Protein AF-A0ABD5SV02-F1 (afdb_monomer)

pLDDT: mean 96.9, std 2.65, range [82.88, 98.69]

Sequence (65 aa):
AVVEAVTEVRDGLGLPSRLRDVDGPEPEAFTAVAEAILNDAFMANAPPGLEPTVDEIEGVLERAW

Solvent-accessible surface area (backbone atoms only — not comparable to full-atom values): 4014 Å² total; per-residue (Å²): 109,71,70,56,55,53,48,53,52,42,56,76,68,69,53,75,89,34,39,74,71,50,98,50,82,58,80,93,46,34,66,63,50,20,50,51,54,71,69,34,78,67,56,81,69,50,60,90,91,65,80,82,49,51,68,60,45,30,54,49,53,64,75,38,76

Organism: NCBI:txid1930624

Nearest PDB structures (foldseek):
  7dgo-assembly1_A  TM=4.388E-01  e=9.391E+00  Equ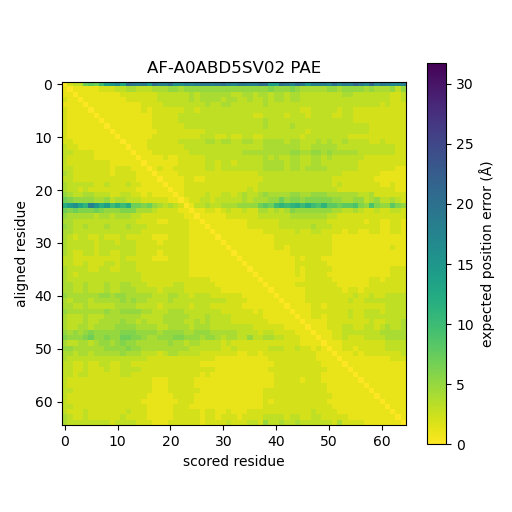us caballus
  5wwl-assembly1_M  TM=2.802E-01  e=4.212E+00  Schizosaccharomyces pombe 972h-

Radius of gyration: 13.7 Å; Cα contacts (8 Å, |Δi|>4): 38; chains: 1; bounding box: 25×31×31 Å

Mean predicted aligned error: 2.58 Å

Structure (mmCIF, N/CA/C/O backbone):
data_AF-A0ABD5SV02-F1
#
_entry.id   AF-A0ABD5SV02-F1
#
loop_
_atom_site.group_PDB
_atom_site.id
_atom_site.type_symbol
_atom_site.label_atom_id
_atom_site.label_alt_id
_atom_site.label_comp_id
_atom_site.label_asym_id
_atom_site.label_entity_id
_atom_site.label_seq_id
_atom_site.pdbx_PDB_ins_code
_atom_site.Cartn_x
_atom_site.Cartn_y
_atom_site.Cartn_z
_atom_site.occupancy
_atom_site.B_iso_or_equiv
_atom_site.auth_seq_id
_atom_site.auth_comp_id
_atom_site.auth_asym_id
_atom_site.auth_atom_id
_atom_site.pdbx_PDB_model_num
ATOM 1 N N . ALA A 1 1 ? 0.592 10.796 14.749 1.00 84.62 1 ALA A N 1
ATOM 2 C CA . ALA A 1 1 ? -0.694 11.523 14.755 1.00 84.62 1 ALA A CA 1
ATOM 3 C C . ALA A 1 1 ? -1.708 10.920 13.776 1.00 84.62 1 ALA A C 1
ATOM 5 O O . ALA A 1 1 ? -2.524 10.126 14.213 1.00 84.62 1 ALA A O 1
ATOM 6 N N . VAL A 1 2 ? -1.681 11.225 12.466 1.00 96.75 2 VAL A N 1
ATOM 7 C CA . VAL A 1 2 ? -2.743 10.745 11.542 1.00 96.75 2 VAL A CA 1
ATOM 8 C C . VAL A 1 2 ? -2.725 9.222 11.351 1.00 96.75 2 VAL A C 1
ATOM 10 O O . VAL A 1 2 ? -3.771 8.593 11.434 1.00 96.75 2 VAL A O 1
ATOM 13 N N . VAL A 1 3 ? -1.549 8.616 11.156 1.00 96.38 3 VAL A N 1
ATOM 14 C CA . VAL A 1 3 ? -1.423 7.153 10.971 1.00 96.38 3 VAL A CA 1
ATOM 15 C C . VAL A 1 3 ? -1.910 6.374 12.199 1.00 96.38 3 VAL A C 1
ATOM 17 O O . VAL A 1 3 ? -2.575 5.351 12.059 1.00 96.38 3 VAL A O 1
ATOM 20 N N . GLU A 1 4 ? -1.628 6.879 13.401 1.00 97.56 4 GLU A N 1
ATOM 21 C CA . GLU A 1 4 ? -2.107 6.291 14.660 1.00 97.56 4 GLU A CA 1
ATOM 22 C C . GLU A 1 4 ? -3.636 6.343 14.735 1.00 97.56 4 GLU A C 1
ATOM 24 O O . GLU A 1 4 ? -4.261 5.315 14.965 1.00 97.56 4 GLU A O 1
ATOM 29 N N . ALA A 1 5 ? -4.248 7.490 14.423 1.00 98.25 5 ALA A N 1
ATOM 30 C CA . ALA A 1 5 ? -5.706 7.617 14.403 1.00 98.25 5 ALA A CA 1
ATOM 31 C C . ALA A 1 5 ? -6.372 6.666 13.387 1.00 98.25 5 ALA A C 1
ATOM 33 O O . ALA A 1 5 ? -7.409 6.074 13.675 1.00 98.25 5 ALA A O 1
ATOM 34 N N . VAL A 1 6 ? -5.774 6.470 12.206 1.00 97.81 6 VAL A N 1
ATOM 35 C CA . VAL A 1 6 ? -6.271 5.492 11.216 1.00 97.81 6 VAL A CA 1
ATOM 36 C C . VAL A 1 6 ? -6.141 4.058 11.741 1.00 97.81 6 VAL A C 1
ATOM 38 O O . VAL A 1 6 ? -7.042 3.244 11.540 1.00 97.81 6 VAL A O 1
ATOM 41 N N . THR A 1 7 ? -5.048 3.761 12.445 1.00 97.44 7 THR A N 1
ATOM 42 C CA . THR A 1 7 ? -4.810 2.455 13.075 1.00 97.44 7 THR A CA 1
ATOM 43 C C . THR A 1 7 ? -5.866 2.160 14.140 1.00 97.44 7 THR A C 1
ATOM 45 O O . THR A 1 7 ? -6.468 1.090 14.116 1.00 97.44 7 THR A O 1
ATOM 48 N N . GLU A 1 8 ? -6.169 3.129 15.008 1.00 98.19 8 GLU A N 1
ATOM 49 C CA . GLU A 1 8 ? -7.223 3.009 16.024 1.00 98.19 8 GLU A CA 1
ATOM 50 C C . GLU A 1 8 ? -8.597 2.725 15.402 1.00 98.19 8 GLU A C 1
ATOM 52 O O . GLU A 1 8 ? -9.336 1.875 15.897 1.00 98.19 8 GLU A O 1
ATOM 57 N N . VAL A 1 9 ? -8.939 3.386 14.288 1.00 98.19 9 VAL A N 1
ATOM 58 C CA . VAL A 1 9 ? -10.198 3.128 13.570 1.00 98.19 9 VAL A CA 1
ATOM 59 C C . VAL A 1 9 ? -10.229 1.717 12.976 1.00 98.19 9 VAL A C 1
ATOM 61 O O . VAL A 1 9 ? -11.230 1.020 13.146 1.00 98.19 9 VAL A O 1
ATOM 64 N N . ARG A 1 10 ? -9.154 1.272 12.306 1.00 97.81 10 ARG A N 1
ATOM 65 C CA . ARG A 1 10 ?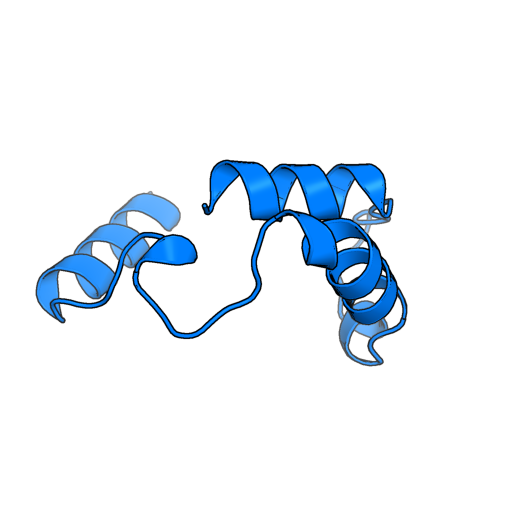 -9.044 -0.096 11.758 1.00 97.81 10 ARG A CA 1
ATOM 66 C C . ARG A 1 10 ? -9.266 -1.140 12.852 1.00 97.81 10 ARG A C 1
ATOM 68 O O . ARG A 1 10 ? -10.061 -2.062 12.665 1.00 97.81 10 ARG A O 1
ATOM 75 N N . ASP A 1 11 ? -8.588 -0.967 13.984 1.00 98.06 11 ASP A N 1
ATOM 76 C CA . ASP A 1 11 ? -8.629 -1.904 15.106 1.00 98.06 11 ASP A CA 1
ATOM 77 C C . ASP A 1 11 ? -10.003 -1.894 15.793 1.00 98.06 11 ASP A C 1
ATOM 79 O O . ASP A 1 11 ? -10.544 -2.953 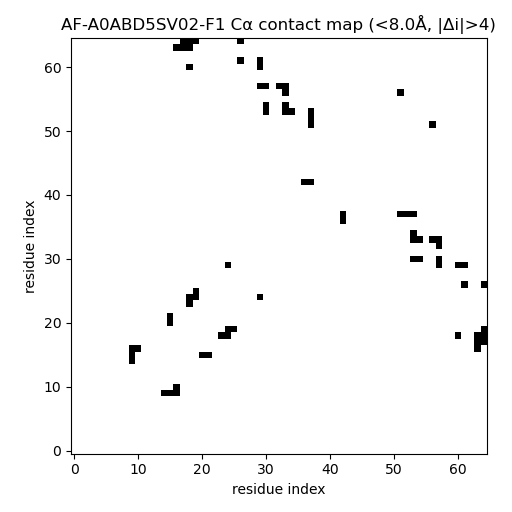16.107 1.00 98.06 11 ASP A O 1
ATOM 83 N N . GLY A 1 12 ? -10.626 -0.720 15.948 1.00 98.44 12 GLY A N 1
ATOM 84 C CA . GLY A 1 12 ? -11.979 -0.584 16.496 1.00 98.44 12 GLY A CA 1
ATOM 85 C C . GLY A 1 12 ? -13.072 -1.229 15.634 1.00 98.44 12 GLY A C 1
ATOM 86 O O . GLY A 1 12 ? -14.098 -1.653 16.163 1.00 98.44 12 GLY A O 1
ATOM 87 N N . LEU A 1 13 ? -12.846 -1.342 14.321 1.00 98.38 13 LEU A N 1
ATOM 88 C CA . LEU A 1 13 ? -13.720 -2.067 13.393 1.00 98.38 13 LEU A CA 1
ATOM 89 C C . LEU A 1 13 ? -13.396 -3.569 13.302 1.00 98.38 13 LEU A C 1
ATOM 91 O O . LEU A 1 13 ? -14.135 -4.303 12.648 1.00 98.38 13 LEU A O 1
ATOM 95 N N . GLY A 1 14 ? -12.317 -4.033 13.94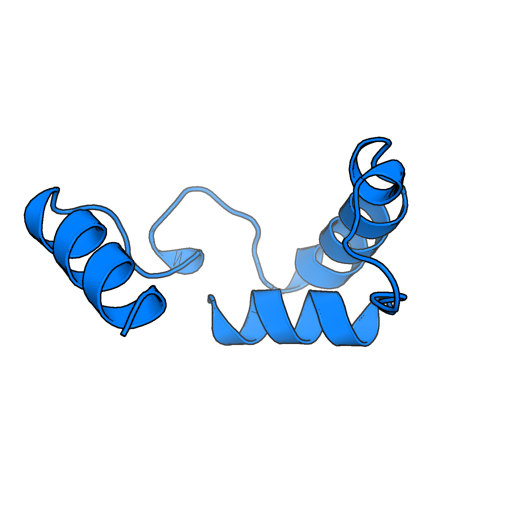1 1.00 97.56 14 GLY A N 1
ATOM 96 C CA . GLY A 1 14 ? -11.885 -5.430 13.895 1.00 97.56 14 GLY A CA 1
ATOM 97 C C . GLY A 1 14 ? -11.418 -5.886 12.510 1.00 97.56 14 GLY A C 1
ATOM 98 O O . GLY A 1 14 ? -11.585 -7.056 12.169 1.00 97.56 14 GLY A O 1
ATOM 99 N N . LEU A 1 15 ? -10.882 -4.974 11.692 1.00 97.75 15 LEU A N 1
ATOM 100 C CA . LEU A 1 15 ? -10.392 -5.306 10.353 1.00 97.75 15 LEU A CA 1
ATOM 101 C C . LEU A 1 15 ? -9.015 -5.994 10.412 1.00 97.75 15 LEU A C 1
ATOM 103 O O . LEU A 1 15 ? -8.228 -5.707 11.320 1.00 97.75 15 LEU A O 1
ATOM 107 N N . PRO A 1 16 ? -8.682 -6.852 9.429 1.00 97.50 16 PRO A N 1
ATOM 108 C CA . PRO A 1 16 ? -7.339 -7.404 9.288 1.00 97.50 16 PRO A CA 1
ATOM 109 C C . PRO A 1 16 ? -6.268 -6.309 9.213 1.00 97.50 16 PRO A C 1
ATOM 111 O O . PRO A 1 16 ? -6.477 -5.249 8.619 1.00 97.50 16 PRO A O 1
ATOM 114 N N . SER A 1 17 ? -5.109 -6.566 9.821 1.00 96.19 17 SER A N 1
ATOM 115 C CA . SER A 1 17 ? -4.001 -5.604 9.887 1.00 96.19 17 SER A CA 1
ATOM 116 C C . SER A 1 17 ? -2.866 -5.905 8.913 1.00 96.19 17 SER A C 1
ATOM 118 O O . SER A 1 17 ? -1.963 -5.076 8.784 1.00 96.19 17 SER A O 1
ATOM 120 N N . ARG A 1 18 ? -2.920 -7.053 8.227 1.00 96.75 18 ARG A N 1
ATOM 121 C CA . ARG A 1 18 ? -1.915 -7.509 7.265 1.00 96.75 18 ARG A CA 1
ATOM 122 C C . ARG A 1 18 ? -2.559 -8.139 6.037 1.00 96.75 18 ARG A C 1
ATOM 124 O O . ARG A 1 18 ? -3.675 -8.651 6.109 1.00 96.75 18 ARG A O 1
ATOM 131 N N . LEU A 1 19 ? -1.813 -8.164 4.941 1.00 96.25 19 LEU A N 1
ATOM 132 C CA . LEU A 1 19 ? -2.241 -8.758 3.677 1.00 96.25 19 LEU A CA 1
ATOM 133 C C . LEU A 1 19 ? -2.448 -10.279 3.779 1.00 96.25 19 LEU A C 1
ATOM 135 O O . LEU A 1 19 ? -3.437 -10.779 3.262 1.00 96.25 19 LEU A O 1
ATOM 139 N N . ARG A 1 20 ? -1.620 -11.014 4.537 1.00 96.62 20 ARG A N 1
ATOM 140 C CA . ARG A 1 20 ? -1.790 -12.477 4.690 1.00 96.62 20 ARG A CA 1
ATOM 141 C C . ARG A 1 20 ? -3.065 -12.911 5.417 1.00 96.62 20 ARG A C 1
ATOM 143 O O . ARG A 1 20 ? -3.359 -14.099 5.501 1.00 96.62 20 ARG A O 1
ATOM 150 N N . ASP A 1 21 ? -3.758 -11.960 6.039 1.00 97.06 21 ASP A N 1
ATOM 151 C CA . ASP A 1 21 ? -4.986 -12.205 6.793 1.00 97.06 21 ASP A CA 1
ATOM 152 C C . ASP A 1 21 ? -6.242 -12.018 5.907 1.00 97.06 21 ASP A C 1
ATOM 154 O O . ASP A 1 21 ? -7.367 -12.100 6.405 1.00 97.06 21 ASP A O 1
ATOM 158 N N . VAL A 1 22 ? -6.063 -11.767 4.602 1.00 95.31 22 VAL A N 1
ATOM 159 C CA . VAL A 1 22 ? -7.115 -11.697 3.575 1.00 95.31 22 VAL A CA 1
ATOM 160 C C . VAL A 1 22 ? -6.800 -12.626 2.395 1.00 95.31 22 VAL A C 1
ATOM 162 O O . VAL A 1 22 ? -5.752 -13.263 2.351 1.00 95.31 22 VAL A O 1
ATOM 165 N N . ASP A 1 23 ? -7.734 -12.742 1.448 1.00 92.75 23 ASP A N 1
ATOM 166 C CA . ASP A 1 23 ? -7.557 -13.572 0.252 1.00 92.75 23 ASP A CA 1
ATOM 167 C C . ASP A 1 23 ? -6.651 -12.865 -0.778 1.00 92.75 23 ASP A C 1
ATOM 169 O O . ASP A 1 23 ? -7.117 -12.100 -1.627 1.00 92.75 23 ASP A O 1
ATOM 173 N N . GLY A 1 24 ? -5.341 -13.108 -0.643 1.00 82.88 24 GLY A N 1
ATOM 174 C CA . GLY A 1 24 ? -4.268 -12.700 -1.557 1.00 82.88 24 GLY A CA 1
ATOM 175 C C . GLY A 1 24 ? -3.635 -11.327 -1.278 1.00 82.88 24 GLY A C 1
ATOM 176 O O . GLY A 1 24 ? -3.978 -10.660 -0.301 1.00 82.88 24 GLY A O 1
ATOM 177 N N . PRO A 1 25 ? -2.742 -10.855 -2.174 1.00 93.00 25 PRO A N 1
ATOM 178 C CA . PRO A 1 25 ? -1.849 -11.650 -3.029 1.00 93.00 25 PRO A CA 1
ATOM 179 C C . PRO A 1 25 ? -0.764 -12.350 -2.193 1.00 93.00 25 PRO A C 1
ATOM 181 O O . PRO A 1 25 ? -0.356 -11.811 -1.176 1.00 93.00 25 PRO A O 1
ATOM 184 N N . GLU A 1 26 ? -0.262 -13.507 -2.626 1.00 96.44 26 GLU A N 1
ATOM 185 C CA . GLU A 1 26 ? 0.917 -14.131 -1.994 1.00 96.44 26 GLU A CA 1
ATOM 186 C C . GLU A 1 26 ? 2.217 -13.395 -2.386 1.00 96.44 26 GLU A C 1
ATOM 188 O O . GLU A 1 26 ? 2.240 -12.734 -3.434 1.00 96.44 26 GLU A O 1
ATOM 193 N N . PRO A 1 27 ? 3.311 -13.513 -1.604 1.00 97.50 27 PRO A N 1
ATOM 194 C CA . PRO A 1 27 ? 4.563 -12.800 -1.860 1.00 97.50 27 PRO A CA 1
ATOM 195 C C . PRO A 1 27 ? 5.134 -13.009 -3.265 1.00 97.50 27 PRO A C 1
ATOM 197 O O . PRO A 1 27 ? 5.683 -12.082 -3.852 1.00 97.50 27 PRO A O 1
ATOM 200 N N . GLU A 1 28 ? 4.947 -14.189 -3.861 1.00 97.94 28 GLU A N 1
ATOM 201 C CA . GLU A 1 28 ? 5.419 -14.491 -5.218 1.00 97.94 28 GLU A CA 1
ATOM 202 C C . GLU A 1 28 ? 4.741 -13.635 -6.301 1.00 9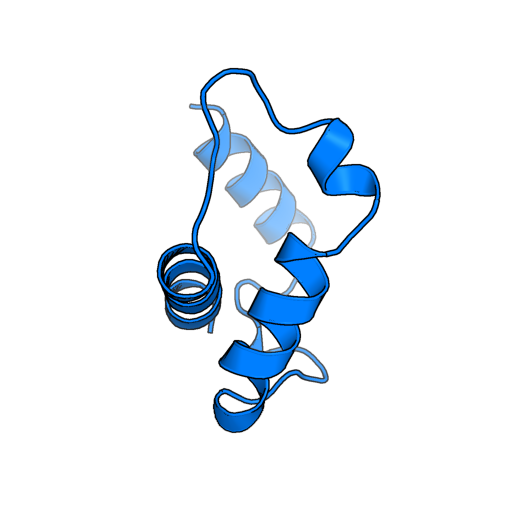7.94 28 GLU A C 1
ATOM 204 O O . GLU A 1 28 ? 5.237 -13.551 -7.424 1.00 97.94 28 GLU A O 1
ATOM 209 N N . ALA A 1 29 ? 3.607 -13.002 -5.987 1.00 98.06 29 ALA A N 1
ATOM 210 C CA . ALA A 1 29 ? 2.892 -12.106 -6.886 1.00 98.06 29 ALA A CA 1
ATOM 211 C C . ALA A 1 29 ? 3.234 -10.621 -6.671 1.00 98.06 29 ALA A C 1
ATOM 213 O O . ALA A 1 29 ? 2.766 -9.787 -7.449 1.00 98.06 29 ALA A O 1
ATOM 214 N N . PHE A 1 30 ? 4.023 -10.258 -5.653 1.00 98.31 30 PHE A N 1
ATOM 215 C CA . PHE A 1 30 ? 4.222 -8.852 -5.283 1.00 98.31 30 PHE A CA 1
ATOM 216 C C . PHE A 1 30 ? 4.864 -8.016 -6.385 1.00 98.31 30 PHE A C 1
ATOM 218 O O . PHE A 1 30 ? 4.383 -6.912 -6.626 1.00 98.31 30 PHE A O 1
ATOM 225 N N . THR A 1 31 ? 5.841 -8.546 -7.123 1.00 98.69 31 THR A N 1
ATOM 226 C CA . THR A 1 31 ? 6.436 -7.825 -8.259 1.00 98.69 31 THR A CA 1
ATOM 227 C C . THR A 1 31 ? 5.387 -7.488 -9.322 1.00 98.69 31 THR A C 1
ATOM 229 O O . THR A 1 31 ? 5.280 -6.341 -9.752 1.00 98.69 31 THR A O 1
ATOM 232 N N . ALA A 1 32 ? 4.533 -8.449 -9.693 1.00 98.44 32 ALA A N 1
ATOM 233 C CA . ALA A 1 32 ? 3.466 -8.221 -10.671 1.00 98.44 32 ALA A CA 1
ATOM 234 C C . ALA A 1 32 ? 2.415 -7.216 -10.162 1.00 98.44 32 ALA A C 1
ATOM 236 O O . ALA A 1 32 ? 1.900 -6.401 -10.927 1.00 98.44 32 ALA A O 1
ATOM 237 N N . VAL A 1 33 ? 2.106 -7.244 -8.862 1.00 98.25 33 VAL A N 1
ATOM 238 C CA . VAL A 1 33 ? 1.214 -6.266 -8.224 1.00 98.25 33 VAL A CA 1
ATOM 239 C C . VAL A 1 33 ? 1.848 -4.874 -8.211 1.00 98.25 33 VAL A C 1
ATOM 241 O O . VAL A 1 33 ? 1.169 -3.899 -8.521 1.00 98.25 33 VAL A O 1
ATOM 244 N N . ALA A 1 34 ? 3.139 -4.761 -7.904 1.00 98.62 34 ALA A N 1
ATOM 245 C CA . ALA A 1 34 ? 3.864 -3.496 -7.897 1.00 98.62 34 ALA A CA 1
ATOM 246 C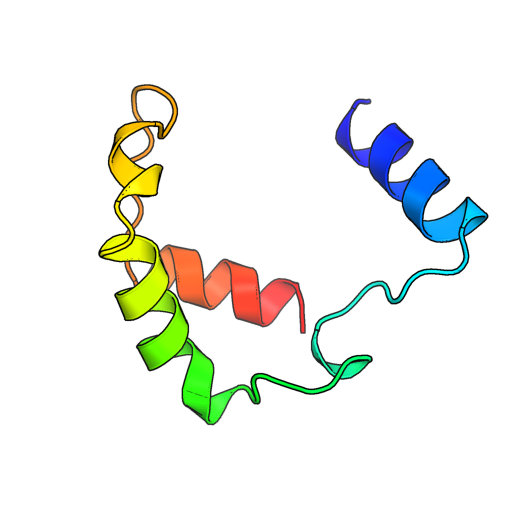 C . ALA A 1 34 ? 3.936 -2.867 -9.299 1.00 98.62 34 ALA A C 1
ATOM 248 O O . ALA A 1 34 ? 3.680 -1.671 -9.450 1.00 98.62 34 ALA A O 1
ATOM 249 N N . GLU A 1 35 ? 4.180 -3.671 -10.337 1.00 98.69 35 GLU A N 1
ATOM 250 C CA . GLU A 1 35 ? 4.085 -3.234 -11.733 1.00 98.69 35 GLU A CA 1
ATOM 251 C C . GLU A 1 35 ? 2.666 -2.769 -12.091 1.00 98.69 35 GLU A C 1
ATOM 253 O O . GLU A 1 35 ? 2.504 -1.737 -12.746 1.00 98.69 35 GLU A O 1
ATOM 258 N N . ALA A 1 36 ? 1.629 -3.488 -11.650 1.00 98.50 36 ALA A N 1
ATOM 259 C CA . ALA A 1 36 ? 0.242 -3.096 -11.890 1.00 98.50 36 ALA A CA 1
ATOM 260 C C . ALA A 1 36 ? -0.109 -1.765 -11.204 1.00 98.50 36 ALA A C 1
ATOM 262 O O . ALA A 1 36 ? -0.732 -0.913 -11.831 1.00 98.50 36 ALA A O 1
ATOM 263 N N . ILE A 1 37 ? 0.339 -1.561 -9.959 1.00 97.81 37 ILE A N 1
ATOM 264 C CA . ILE A 1 37 ? 0.167 -0.302 -9.219 1.00 97.81 37 ILE A CA 1
ATOM 265 C C . ILE A 1 37 ? 0.851 0.848 -9.959 1.00 97.81 37 ILE A C 1
ATOM 267 O O . ILE A 1 37 ? 0.227 1.882 -10.176 1.00 97.81 37 ILE A O 1
ATOM 271 N N . LEU A 1 38 ? 2.110 0.678 -10.375 1.00 97.94 38 LEU A N 1
ATOM 272 C CA . LEU A 1 38 ? 2.866 1.741 -11.042 1.00 97.94 38 LEU A CA 1
ATOM 273 C C . LEU A 1 38 ? 2.242 2.152 -12.388 1.00 97.94 38 LEU A C 1
ATOM 275 O O . LEU A 1 38 ? 2.342 3.311 -12.787 1.00 97.94 38 LEU A O 1
ATOM 279 N N . ASN A 1 39 ? 1.574 1.216 -13.066 1.00 98.12 39 ASN A N 1
ATOM 280 C CA . ASN A 1 39 ? 0.855 1.458 -14.317 1.00 98.12 39 ASN A CA 1
ATOM 281 C C . ASN A 1 39 ? -0.618 1.874 -14.121 1.00 98.12 39 ASN A C 1
ATOM 283 O O . ASN A 1 39 ? -1.321 2.092 -15.112 1.00 98.12 39 ASN A O 1
ATOM 287 N N . ASP A 1 40 ? -1.109 1.982 -12.884 1.00 98.25 40 ASP A N 1
ATOM 288 C CA . ASP A 1 40 ? -2.493 2.364 -12.606 1.00 98.25 40 ASP A CA 1
ATOM 289 C C . ASP A 1 40 ? -2.745 3.837 -12.972 1.00 98.25 40 ASP A C 1
ATOM 291 O O . ASP A 1 40 ? -1.938 4.727 -12.692 1.00 98.25 40 ASP A O 1
ATOM 295 N N . ALA A 1 41 ? -3.901 4.127 -13.574 1.00 97.62 41 ALA A N 1
ATOM 296 C CA . ALA A 1 41 ? -4.265 5.486 -13.973 1.00 97.62 41 ALA A CA 1
ATOM 297 C C . ALA A 1 41 ? -4.337 6.467 -12.785 1.00 97.62 41 ALA A C 1
ATOM 299 O O . ALA A 1 41 ? -4.155 7.673 -12.971 1.00 97.62 41 ALA A O 1
ATOM 300 N N . PHE A 1 42 ? -4.569 5.984 -11.561 1.00 96.44 42 PHE A N 1
ATOM 301 C CA . PHE A 1 42 ? -4.545 6.800 -10.351 1.00 96.44 42 PHE A CA 1
ATOM 302 C C . PHE A 1 42 ? -3.147 7.247 -9.932 1.00 96.44 42 PHE A C 1
ATOM 304 O O . PHE A 1 42 ? -3.060 8.219 -9.179 1.00 96.44 42 PHE A O 1
ATOM 311 N N . MET A 1 43 ? -2.066 6.668 -10.469 1.00 96.31 43 MET A N 1
ATOM 312 C CA . MET A 1 43 ? -0.714 7.209 -10.272 1.00 96.31 43 MET A CA 1
ATOM 313 C C . MET A 1 43 ? -0.580 8.640 -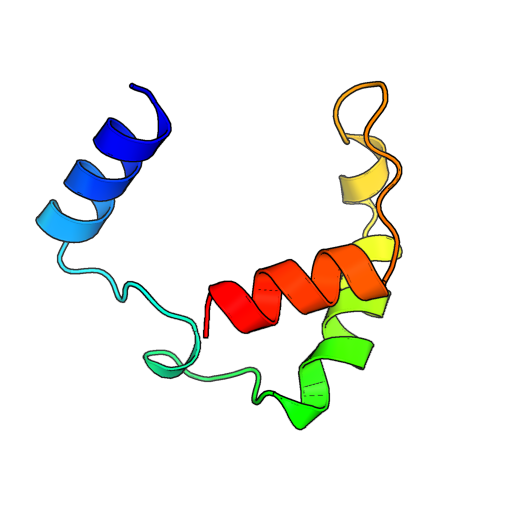10.804 1.00 96.31 43 MET A C 1
ATOM 315 O O . MET A 1 43 ? 0.217 9.413 -10.280 1.00 96.31 43 MET A O 1
ATOM 319 N N . ALA A 1 44 ? -1.433 9.055 -11.750 1.00 95.69 44 ALA A N 1
ATOM 320 C CA . ALA A 1 44 ? -1.522 10.449 -12.188 1.00 95.69 44 ALA A CA 1
ATOM 321 C C . ALA A 1 44 ? -1.938 11.429 -11.068 1.00 95.69 44 ALA A C 1
ATOM 323 O O . ALA A 1 44 ? -1.703 12.629 -11.190 1.00 95.69 44 ALA A O 1
ATOM 324 N N . ASN A 1 45 ? -2.547 10.933 -9.985 1.00 96.81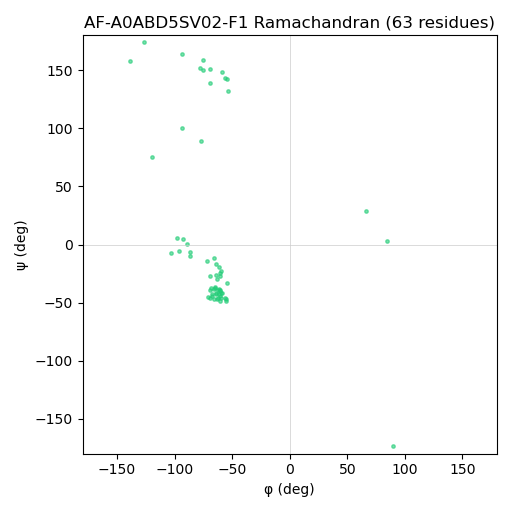 45 ASN A N 1
ATOM 325 C CA . ASN A 1 45 ? -2.949 11.718 -8.814 1.00 96.81 45 ASN A CA 1
ATOM 326 C C . ASN A 1 45 ? -1.943 11.628 -7.655 1.00 96.81 45 ASN A C 1
ATOM 328 O O . ASN A 1 45 ? -2.239 12.119 -6.562 1.00 96.81 45 ASN A O 1
ATOM 332 N N . ALA A 1 46 ? -0.790 10.981 -7.851 1.00 96.00 46 ALA A N 1
ATOM 333 C CA . ALA A 1 46 ? 0.236 10.902 -6.823 1.00 96.00 46 ALA A CA 1
ATOM 334 C C . ALA A 1 46 ? 0.650 12.314 -6.355 1.00 96.00 46 ALA A C 1
ATOM 336 O O . ALA A 1 46 ? 0.685 13.257 -7.155 1.00 96.00 46 ALA A O 1
ATOM 337 N N . PRO A 1 47 ? 0.942 12.497 -5.055 1.00 96.50 47 PRO A N 1
ATOM 338 C CA . PRO A 1 47 ? 1.388 13.783 -4.547 1.00 96.50 47 PRO A CA 1
ATOM 339 C C . PRO A 1 47 ? 2.681 14.233 -5.248 1.00 96.50 47 PRO A C 1
ATOM 341 O O . PRO A 1 47 ? 3.514 13.395 -5.604 1.00 96.50 47 PRO A O 1
ATOM 344 N N . PRO A 1 48 ? 2.891 15.550 -5.421 1.00 96.12 48 PRO A N 1
ATOM 345 C CA . PRO A 1 48 ? 4.098 16.061 -6.059 1.00 96.12 48 PRO A CA 1
ATOM 346 C C . PRO A 1 48 ? 5.373 15.534 -5.390 1.00 96.12 48 PRO A C 1
ATOM 348 O O . PRO A 1 48 ? 5.508 15.603 -4.167 1.00 96.12 48 PRO A O 1
ATOM 351 N N . GLY A 1 49 ? 6.314 15.047 -6.201 1.00 95.31 49 GLY A N 1
ATOM 352 C CA . GLY A 1 49 ? 7.590 14.498 -5.733 1.00 95.31 49 GLY A CA 1
ATOM 353 C C . GLY A 1 49 ? 7.546 13.026 -5.311 1.00 95.31 49 GLY A C 1
ATOM 354 O O . GLY A 1 49 ? 8.567 12.516 -4.858 1.00 95.31 49 GLY A O 1
ATOM 355 N N . LEU A 1 50 ? 6.406 12.343 -5.457 1.00 95.88 50 LEU A N 1
ATOM 356 C CA . LEU A 1 50 ? 6.325 10.892 -5.319 1.00 95.88 50 LEU A CA 1
ATOM 357 C C . LEU A 1 50 ? 6.466 10.232 -6.696 1.00 95.88 50 LEU A C 1
ATOM 359 O O . LEU A 1 50 ? 5.505 10.157 -7.456 1.00 95.88 50 LEU A O 1
ATOM 363 N N . GLU A 1 51 ? 7.665 9.739 -6.989 1.00 95.62 51 GLU A N 1
ATOM 364 C CA . GLU A 1 51 ? 7.991 8.974 -8.199 1.00 95.62 51 GLU A CA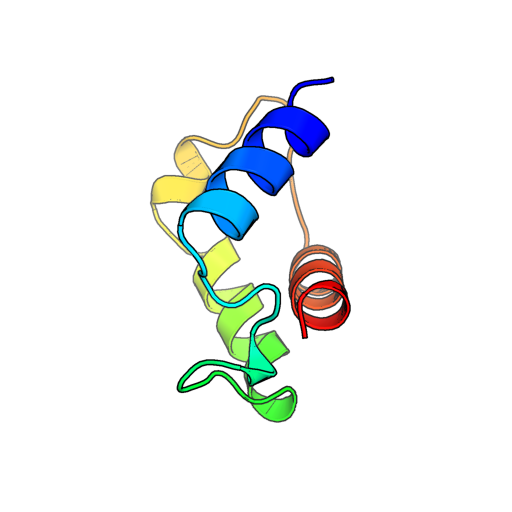 1
ATOM 365 C C . GLU A 1 51 ? 8.485 7.581 -7.775 1.00 95.62 51 GLU A C 1
ATOM 367 O O . GLU A 1 51 ? 9.692 7.346 -7.739 1.00 95.62 51 GLU A O 1
ATOM 372 N N . PRO A 1 52 ? 7.580 6.681 -7.344 1.00 97.06 52 PRO A N 1
ATOM 373 C CA . PRO A 1 52 ? 7.983 5.417 -6.756 1.00 97.06 52 PRO A CA 1
ATOM 374 C C . PRO A 1 52 ? 8.462 4.448 -7.834 1.00 97.06 52 PRO A C 1
ATOM 376 O O . PRO A 1 52 ? 7.985 4.442 -8.970 1.00 97.06 52 PRO A O 1
ATOM 379 N N . THR A 1 53 ? 9.376 3.578 -7.443 1.00 98.12 53 THR A N 1
ATOM 380 C CA . THR A 1 53 ? 9.828 2.437 -8.238 1.00 98.12 53 THR A CA 1
ATOM 381 C C . THR A 1 53 ? 9.039 1.174 -7.891 1.00 98.12 53 THR A C 1
ATOM 383 O O . THR A 1 53 ? 8.388 1.095 -6.847 1.00 98.12 53 THR A O 1
ATOM 386 N N . VAL A 1 54 ? 9.114 0.161 -8.761 1.00 98.56 54 VAL A N 1
ATOM 387 C CA . VAL A 1 54 ? 8.543 -1.172 -8.492 1.00 98.56 54 VAL A CA 1
ATOM 388 C C . VAL A 1 54 ? 9.095 -1.735 -7.177 1.00 98.56 54 VAL A C 1
ATOM 390 O O . VAL A 1 54 ? 8.308 -2.123 -6.320 1.00 98.56 54 VAL A O 1
ATOM 393 N N . ASP A 1 55 ? 10.413 -1.665 -6.965 1.00 98.62 55 ASP A N 1
ATOM 394 C CA . ASP A 1 55 ? 11.081 -2.155 -5.749 1.00 98.62 55 ASP A CA 1
ATOM 395 C C . ASP A 1 55 ? 10.586 -1.450 -4.471 1.00 98.62 55 ASP A C 1
ATOM 397 O O . ASP A 1 55 ? 10.395 -2.076 -3.427 1.00 98.62 55 ASP A O 1
ATOM 401 N N . GLU A 1 56 ? 10.346 -0.136 -4.528 1.00 98.50 56 GLU A N 1
ATOM 402 C CA . GLU A 1 56 ? 9.824 0.619 -3.382 1.00 98.50 56 GLU A CA 1
ATOM 403 C C . GLU A 1 56 ? 8.380 0.238 -3.046 1.00 98.50 56 GLU A C 1
ATOM 405 O O . GLU A 1 56 ? 8.023 0.174 -1.865 1.00 98.50 56 GLU A O 1
ATOM 410 N N . ILE A 1 57 ? 7.558 -0.029 -4.065 1.00 98.50 57 ILE A N 1
ATOM 411 C CA . ILE A 1 57 ? 6.181 -0.503 -3.896 1.00 98.50 57 ILE A CA 1
ATOM 412 C C . ILE A 1 57 ? 6.185 -1.932 -3.346 1.00 98.50 57 ILE A C 1
ATOM 414 O O . ILE A 1 57 ? 5.478 -2.207 -2.377 1.00 98.50 57 ILE A O 1
ATOM 418 N N . GLU A 1 58 ? 7.011 -2.820 -3.896 1.00 98.50 58 GLU A N 1
ATOM 419 C CA . GLU A 1 58 ? 7.178 -4.192 -3.412 1.00 98.50 58 GLU A CA 1
ATOM 420 C C . GLU A 1 58 ? 7.584 -4.204 -1.934 1.00 98.50 58 GLU A C 1
ATOM 422 O O . GLU A 1 58 ? 6.919 -4.840 -1.119 1.00 98.50 58 GLU A O 1
ATOM 427 N N . GLY A 1 59 ? 8.549 -3.371 -1.535 1.00 98.50 59 GLY A N 1
ATOM 428 C CA . GLY A 1 59 ? 8.931 -3.235 -0.130 1.00 98.50 59 GLY A CA 1
ATOM 429 C C . GLY A 1 59 ? 7.794 -2.749 0.784 1.00 98.50 59 GLY A C 1
ATOM 430 O O . GLY A 1 59 ? 7.800 -3.037 1.982 1.00 98.50 59 GLY A O 1
ATOM 431 N N . VAL A 1 60 ? 6.805 -2.000 0.276 1.00 98.19 60 VAL A N 1
ATOM 432 C CA . VAL A 1 60 ? 5.584 -1.667 1.039 1.00 98.19 60 VAL A CA 1
ATOM 433 C C . VAL A 1 60 ? 4.703 -2.904 1.211 1.00 98.19 60 VAL A C 1
ATOM 435 O O . VAL A 1 60 ? 4.233 -3.138 2.325 1.00 98.19 60 VAL A O 1
ATOM 438 N N . LEU A 1 61 ? 4.500 -3.688 0.147 1.00 98.06 61 LEU A N 1
ATOM 439 C CA . LEU A 1 61 ? 3.720 -4.930 0.184 1.00 98.06 61 LEU A CA 1
ATOM 440 C C . LEU A 1 61 ? 4.337 -5.938 1.163 1.00 98.06 61 LEU A C 1
ATOM 442 O O . LEU A 1 61 ? 3.630 -6.464 2.017 1.00 98.06 61 LEU A O 1
ATOM 446 N N . GLU A 1 62 ? 5.661 -6.105 1.138 1.00 98.06 62 GLU A N 1
ATOM 447 C CA . GLU A 1 62 ? 6.406 -6.955 2.076 1.00 98.06 62 GLU A CA 1
ATOM 448 C C . GLU A 1 62 ? 6.238 -6.524 3.536 1.00 98.06 62 GLU A C 1
ATOM 450 O O . GLU A 1 62 ? 6.056 -7.360 4.417 1.00 98.06 62 GLU A O 1
ATOM 455 N N . ARG A 1 63 ? 6.267 -5.214 3.820 1.00 97.88 63 ARG A N 1
ATOM 456 C CA . ARG A 1 63 ? 6.032 -4.701 5.183 1.00 97.88 63 ARG A CA 1
ATOM 457 C C . ARG A 1 63 ? 4.585 -4.871 5.640 1.00 97.88 63 ARG A C 1
ATOM 459 O O . ARG A 1 63 ? 4.341 -4.911 6.845 1.00 97.88 63 ARG A O 1
ATOM 466 N N . ALA A 1 64 ? 3.641 -4.899 4.702 1.00 96.50 64 ALA A N 1
ATOM 467 C CA . ALA A 1 64 ? 2.218 -5.061 4.973 1.00 96.50 64 ALA A CA 1
ATOM 468 C C . ALA A 1 64 ? 1.782 -6.536 5.074 1.00 96.50 64 ALA A C 1
ATOM 470 O O . ALA A 1 64 ? 0.648 -6.794 5.480 1.00 96.50 64 ALA A O 1
ATOM 471 N N . TRP A 1 65 ? 2.651 -7.485 4.717 1.00 96.38 65 TRP A N 1
ATOM 472 C CA . TRP A 1 65 ? 2.402 -8.928 4.762 1.00 96.38 65 TRP A CA 1
ATOM 473 C C . TRP A 1 65 ? 2.511 -9.534 6.174 1.00 96.38 65 TRP A C 1
ATOM 475 O O . TRP A 1 65 ? 1.579 -10.262 6.582 1.00 96.38 65 TRP A O 1
#

Secondary structure (DSSP, 8-state):
-HHHHHHHHHHHTT--SSGGGSS---GGGHHHHHHHHHTSGGGGGPPTT----HHHHHHHHHHH-

Foldseek 3Di:
DVVVVVVVVCVVVVHDQAQVVDDDDDLVCLLVVLVVVLPDPCVVVDPPPDPDDSVRSSVVNVVRD